Protein AF-A0A7S7YRI4-F1 (afdb_monomer)

Nearest PDB structures (foldseek):
  6cqm-assembly1_A  TM=5.040E-01  e=2.399E-02  Saccharomyces cerevisiae S288C
  6cqo-assembly4_H-2  TM=4.890E-01  e=3.607E-02  Saccharomyces cerevisiae S288C
  6lbu-assembly1_B  TM=5.220E-01  e=2.198E-01  Kluyveromyces lactis
  8pel-assembly1_H  TM=4.865E-01  e=4.425E-01  Thermochaetoides thermophila DSM 1495
  5wqv-assembly1_B  TM=5.223E-01  e=3.610E+00  Escherichia coli BW2952

Foldseek 3Di:
DDDDPDDPPPPPPPPDDPDQDKDKQPWWWWDDWAQDDPPCPQRKIWTAIPGWDDSPPFVDTRIEIETPPQPCSVVQVVQNVVCNVVVFIKMWIFDDADPVRHTYTRDMDTDD

Sequence (112 aa):
MKIKALVISSTLAICSFVTHAGSWSGTTYVKEIYAHSTNNVDGTIYFKFASMKNPYNCEQSDLIALKKSNKVFSELYSLILAAFATDQKVNYYVNGCDQHGYPELIHANVSM

Structure (mmCIF, N/CA/C/O backbone):
data_AF-A0A7S7YRI4-F1
#
_entry.id   AF-A0A7S7YRI4-F1
#
loop_
_atom_site.group_PDB
_atom_site.id
_atom_site.type_symbol
_atom_site.label_atom_id
_atom_site.label_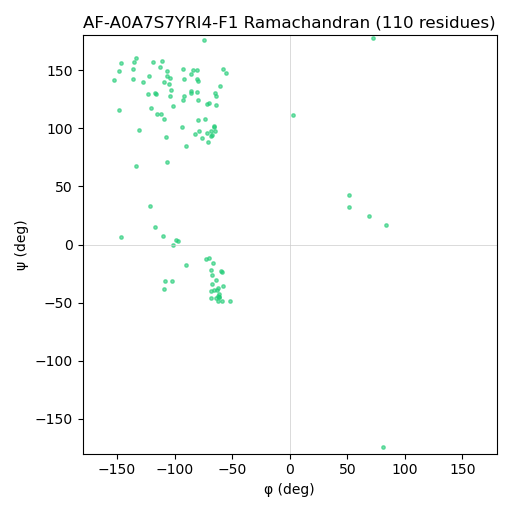alt_id
_atom_site.label_comp_id
_atom_site.label_asym_id
_atom_site.label_entity_id
_atom_site.label_seq_id
_atom_site.pdbx_PDB_ins_code
_atom_site.Cartn_x
_atom_site.Cartn_y
_atom_site.Cartn_z
_atom_site.occupancy
_atom_site.B_iso_or_equiv
_atom_site.auth_seq_id
_atom_site.auth_comp_id
_atom_site.auth_asym_id
_atom_site.auth_atom_id
_atom_site.pdbx_PDB_model_num
ATOM 1 N N . MET A 1 1 ? 0.691 -39.870 -63.206 1.00 39.78 1 MET A N 1
ATOM 2 C CA . MET A 1 1 ? 1.794 -38.996 -62.746 1.00 39.78 1 MET A CA 1
ATOM 3 C C . MET A 1 1 ? 1.229 -38.039 -61.709 1.00 39.78 1 MET A C 1
ATOM 5 O O . MET A 1 1 ? 0.192 -37.443 -61.961 1.00 39.78 1 MET A O 1
ATOM 9 N N . LYS A 1 2 ? 1.816 -38.018 -60.511 1.00 43.62 2 LYS A N 1
ATOM 10 C CA . LYS A 1 2 ? 1.320 -37.320 -59.316 1.00 43.62 2 LYS A CA 1
ATOM 11 C C . LYS A 1 2 ? 1.807 -35.870 -59.330 1.00 43.62 2 LYS A C 1
ATOM 13 O O . LYS A 1 2 ? 3.012 -35.677 -59.422 1.00 43.62 2 LYS A O 1
ATOM 18 N N . ILE A 1 3 ? 0.928 -34.890 -59.134 1.00 52.66 3 ILE A N 1
ATOM 19 C CA . ILE A 1 3 ? 1.328 -33.564 -58.640 1.00 52.66 3 ILE A CA 1
ATOM 20 C C . ILE A 1 3 ? 0.388 -33.226 -57.484 1.00 52.66 3 ILE A C 1
ATOM 22 O O . ILE A 1 3 ? -0.771 -32.874 -57.671 1.00 52.66 3 ILE A O 1
ATOM 26 N N . LYS A 1 4 ? 0.889 -33.455 -56.267 1.00 50.00 4 LYS A N 1
ATOM 27 C CA . LYS A 1 4 ? 0.252 -33.061 -55.011 1.00 50.00 4 LYS A CA 1
ATOM 28 C C . LYS A 1 4 ? 0.556 -31.574 -54.808 1.00 50.00 4 LYS A C 1
ATOM 30 O O . LYS A 1 4 ? 1.700 -31.235 -54.522 1.00 50.00 4 LYS A O 1
ATOM 35 N N . ALA A 1 5 ? -0.433 -30.701 -54.981 1.00 55.56 5 ALA A N 1
ATOM 36 C CA . ALA A 1 5 ? -0.284 -29.278 -54.691 1.00 55.56 5 ALA A CA 1
ATOM 37 C C . ALA A 1 5 ? -0.479 -29.031 -53.185 1.00 55.56 5 ALA A C 1
ATOM 39 O O . ALA A 1 5 ? -1.589 -28.984 -52.667 1.00 55.56 5 ALA A O 1
ATOM 40 N N . LEU A 1 6 ? 0.670 -29.009 -52.514 1.00 48.81 6 LEU A N 1
ATOM 41 C CA . LEU A 1 6 ? 1.052 -28.324 -51.279 1.00 48.81 6 LEU A CA 1
ATOM 42 C C . LEU A 1 6 ? -0.042 -27.502 -50.551 1.00 48.81 6 LEU A C 1
ATOM 44 O O . LEU A 1 6 ? -0.432 -26.422 -50.987 1.00 48.81 6 LEU A O 1
ATOM 48 N N . VAL A 1 7 ? -0.451 -27.981 -49.372 1.00 57.03 7 VAL A N 1
ATOM 49 C CA . VAL A 1 7 ? -1.188 -27.211 -48.357 1.00 57.03 7 VAL A CA 1
ATOM 50 C C . VAL A 1 7 ? -0.209 -26.243 -47.687 1.00 57.03 7 VAL A C 1
ATOM 52 O O . VAL A 1 7 ? 0.647 -26.673 -46.916 1.00 57.03 7 VAL A O 1
ATOM 55 N N . ILE A 1 8 ? -0.317 -24.944 -47.969 1.00 56.12 8 ILE A N 1
ATOM 56 C CA . ILE A 1 8 ? 0.407 -23.896 -47.233 1.00 56.12 8 ILE A CA 1
ATOM 57 C C . ILE A 1 8 ? -0.486 -23.470 -46.064 1.00 56.12 8 ILE A C 1
ATOM 59 O O . ILE A 1 8 ? -1.287 -22.545 -46.159 1.00 56.12 8 ILE A O 1
ATOM 63 N N . SER A 1 9 ? -0.389 -24.218 -44.965 1.00 56.66 9 SER A N 1
ATOM 64 C CA . SER A 1 9 ? -0.950 -23.837 -43.670 1.00 56.66 9 SER A CA 1
ATOM 65 C C . SER A 1 9 ? -0.040 -22.776 -43.051 1.00 56.66 9 SER A C 1
ATOM 67 O O . SER A 1 9 ? 0.938 -23.110 -42.385 1.00 56.66 9 SER A O 1
ATOM 69 N N . SER A 1 10 ? -0.332 -21.498 -43.298 1.00 59.66 10 SER A N 1
ATOM 70 C CA . SER A 1 10 ? 0.303 -20.377 -42.596 1.00 59.66 10 SER A CA 1
ATOM 71 C C . SER A 1 10 ? -0.197 -20.330 -41.153 1.00 59.66 10 SER A C 1
ATOM 73 O O . SER A 1 10 ? -1.197 -19.686 -40.841 1.00 59.66 10 SER A O 1
ATOM 75 N N . THR A 1 11 ? 0.489 -21.051 -40.270 1.00 60.38 11 THR A N 1
ATOM 76 C CA . THR A 1 11 ? 0.266 -21.033 -38.824 1.00 60.38 11 THR A CA 1
ATOM 77 C C . THR A 1 11 ? 0.694 -19.667 -38.284 1.00 60.38 11 THR A C 1
ATOM 79 O O . THR A 1 11 ? 1.879 -19.404 -38.085 1.00 60.38 11 THR A O 1
ATOM 82 N N . LEU A 1 12 ? -0.271 -18.764 -38.102 1.00 60.62 12 LEU A N 1
ATOM 83 C CA . LEU A 1 12 ? -0.068 -17.459 -37.479 1.00 60.62 12 LEU A CA 1
ATOM 84 C C . LEU A 1 12 ? 0.317 -17.695 -36.007 1.00 60.62 12 LEU A C 1
ATOM 86 O O . LEU A 1 12 ? -0.530 -18.031 -35.180 1.00 60.62 12 LEU A O 1
ATOM 90 N N . ALA A 1 13 ? 1.607 -17.590 -35.692 1.00 62.09 13 ALA A N 1
ATOM 91 C CA . ALA A 1 13 ? 2.106 -17.637 -34.324 1.00 62.09 13 ALA A CA 1
ATOM 92 C C . ALA A 1 13 ? 1.645 -16.370 -33.592 1.00 62.09 13 ALA A C 1
ATOM 94 O O . ALA A 1 13 ? 2.269 -15.313 -33.676 1.00 62.09 13 ALA A O 1
ATOM 95 N N . ILE A 1 14 ? 0.505 -16.469 -32.911 1.00 66.38 14 ILE A N 1
ATOM 96 C CA . ILE A 1 14 ? 0.019 -15.443 -31.994 1.00 66.38 14 ILE A CA 1
ATOM 97 C C . ILE A 1 14 ? 0.934 -15.506 -30.769 1.00 66.38 14 ILE A C 1
ATOM 99 O O . ILE A 1 14 ? 0.762 -16.352 -29.893 1.00 66.38 14 ILE A O 1
ATOM 103 N N . CYS A 1 15 ? 1.951 -14.646 -30.726 1.00 68.19 15 CYS A N 1
ATOM 104 C CA . CYS A 1 15 ? 2.692 -14.385 -29.499 1.00 68.19 15 CYS A CA 1
ATOM 105 C C . CYS A 1 15 ? 1.722 -13.732 -28.507 1.00 68.19 15 CYS A C 1
ATOM 107 O O . CYS A 1 15 ? 1.446 -12.536 -28.589 1.00 68.19 15 CYS A O 1
ATOM 109 N N . SER A 1 16 ? 1.152 -14.532 -27.609 1.00 62.72 16 SER A N 1
ATOM 110 C CA . SER A 1 16 ? 0.287 -14.057 -26.532 1.00 62.72 16 SER A CA 1
ATOM 111 C C . SER A 1 16 ? 1.117 -13.244 -25.542 1.00 62.72 16 SER A C 1
ATOM 113 O O . SER A 1 16 ? 1.737 -13.798 -24.636 1.00 62.72 16 SER A O 1
ATOM 115 N N . PHE A 1 17 ? 1.156 -11.923 -25.714 1.00 70.19 17 PHE A N 1
ATOM 116 C CA . PHE A 1 17 ? 1.647 -11.032 -24.670 1.00 70.19 17 PHE A CA 1
ATOM 117 C C . PHE A 1 17 ? 0.697 -11.147 -23.477 1.00 70.19 17 PHE A C 1
ATOM 119 O O . PHE A 1 17 ? -0.504 -10.907 -23.605 1.00 70.19 17 PHE A O 1
ATOM 126 N N . VAL A 1 18 ? 1.219 -11.557 -22.323 1.00 68.50 18 VAL A N 1
ATOM 127 C CA . VAL A 1 18 ? 0.463 -11.544 -21.071 1.00 68.50 18 VAL A CA 1
ATOM 128 C C . VAL A 1 18 ? 0.176 -10.089 -20.708 1.00 68.50 18 VAL A C 1
ATOM 130 O O . VAL A 1 18 ? 1.053 -9.354 -20.269 1.00 68.50 18 VAL A O 1
ATOM 133 N N . THR A 1 19 ? -1.050 -9.634 -20.952 1.00 72.00 19 THR A N 1
ATOM 134 C CA . THR A 1 19 ? -1.506 -8.333 -20.468 1.00 72.00 19 THR A CA 1
ATOM 135 C C . THR A 1 19 ? -1.867 -8.490 -18.996 1.00 72.00 19 THR A C 1
ATOM 137 O O . THR A 1 19 ? -2.955 -8.971 -18.671 1.00 72.00 19 THR A O 1
ATOM 140 N N . HIS A 1 20 ? -0.957 -8.132 -18.091 1.00 82.75 20 HIS A N 1
ATOM 141 C CA . HIS A 1 20 ? -1.286 -8.045 -16.670 1.00 82.75 20 HIS A CA 1
ATOM 142 C C . HIS A 1 20 ? -2.175 -6.824 -16.445 1.00 82.75 20 HIS A C 1
ATOM 144 O O . HIS A 1 20 ? -1.810 -5.699 -16.790 1.00 82.75 20 HIS A O 1
ATOM 150 N N . ALA A 1 21 ? -3.370 -7.063 -15.912 1.00 88.44 21 ALA A N 1
ATOM 151 C CA . ALA A 1 21 ? -4.312 -6.022 -15.539 1.00 88.44 21 ALA A CA 1
ATOM 152 C C . ALA A 1 21 ? -4.303 -5.842 -14.022 1.00 88.44 21 ALA A C 1
ATOM 154 O O . ALA A 1 21 ? -4.216 -6.817 -13.269 1.00 88.44 21 ALA A O 1
ATOM 155 N N . GLY A 1 22 ? -4.443 -4.596 -13.573 1.00 93.31 22 GLY A N 1
ATOM 156 C CA . GLY A 1 22 ? -4.636 -4.311 -12.160 1.00 93.31 22 GLY A CA 1
ATOM 157 C C . GLY A 1 22 ? -5.869 -5.009 -11.606 1.00 93.31 22 GLY A C 1
ATOM 158 O O . GLY A 1 22 ? -6.837 -5.292 -12.318 1.00 93.31 22 GLY A O 1
ATOM 159 N N . SER A 1 23 ? -5.816 -5.310 -10.315 1.00 96.00 23 SER A N 1
ATOM 160 C CA . SER A 1 23 ? -6.792 -6.169 -9.656 1.00 96.00 23 SER A CA 1
ATOM 161 C C . SER A 1 23 ? -7.219 -5.582 -8.321 1.00 96.00 23 SER A C 1
ATOM 163 O O . SER A 1 23 ? -6.410 -5.018 -7.581 1.00 96.00 23 SER A O 1
ATOM 165 N N . TRP A 1 24 ? -8.505 -5.743 -8.021 1.00 96.81 24 TRP A N 1
ATOM 166 C CA . TRP A 1 24 ? -9.065 -5.442 -6.711 1.00 96.81 24 TRP A CA 1
ATOM 167 C C . TRP A 1 24 ? -8.787 -6.588 -5.740 1.00 96.81 24 TRP A C 1
ATOM 169 O O . TRP A 1 24 ? -8.866 -7.769 -6.090 1.00 96.81 24 TRP A O 1
ATOM 179 N N . SER A 1 25 ? -8.505 -6.245 -4.488 1.00 96.19 25 SER A N 1
ATOM 180 C CA . SER A 1 25 ? -8.261 -7.216 -3.426 1.00 96.19 25 SER A CA 1
ATOM 181 C C . SER A 1 25 ? -9.496 -8.017 -3.042 1.00 96.19 25 SER A C 1
ATOM 183 O O . SER A 1 25 ? -9.358 -9.145 -2.563 1.00 96.19 25 SER A O 1
ATOM 185 N N . GLY A 1 26 ? -10.680 -7.439 -3.253 1.00 95.94 26 GLY A N 1
ATOM 186 C CA . GLY A 1 26 ? -11.863 -7.800 -2.487 1.00 95.94 26 GLY A CA 1
ATOM 187 C C . GLY A 1 26 ? -11.749 -7.265 -1.058 1.00 95.94 26 GLY A C 1
ATOM 188 O O . GLY A 1 26 ? -10.750 -6.652 -0.677 1.00 95.94 26 GLY A O 1
ATOM 189 N N . THR A 1 27 ? -12.778 -7.487 -0.253 1.00 96.69 27 THR A N 1
ATOM 190 C CA . THR A 1 27 ? -12.828 -6.980 1.120 1.00 96.69 27 THR A CA 1
ATOM 191 C C . THR A 1 27 ? -11.830 -7.717 2.025 1.00 96.69 27 THR A C 1
ATOM 193 O O . THR A 1 27 ? -11.907 -8.934 2.187 1.00 96.69 27 THR A O 1
ATOM 196 N N . THR A 1 28 ? -10.900 -6.986 2.643 1.00 97.69 28 THR A N 1
ATOM 197 C CA . THR A 1 28 ? -9.806 -7.535 3.460 1.00 97.69 28 THR A CA 1
ATOM 198 C C . THR A 1 28 ? -9.442 -6.623 4.630 1.00 97.69 28 THR A C 1
ATOM 200 O O . THR A 1 28 ? -9.645 -5.416 4.585 1.00 97.69 28 THR A O 1
ATOM 203 N N . TYR A 1 29 ? -8.856 -7.199 5.679 1.00 97.75 29 TYR A N 1
ATOM 204 C CA . TYR A 1 29 ? -8.284 -6.441 6.792 1.00 97.75 29 TYR A CA 1
ATOM 205 C C . TYR A 1 29 ? -6.890 -5.911 6.462 1.00 97.75 29 TYR A C 1
ATOM 207 O O . TYR A 1 29 ? -6.127 -6.569 5.745 1.00 97.75 29 TYR A O 1
ATOM 215 N N . VAL A 1 30 ? -6.548 -4.771 7.061 1.00 97.94 30 VAL A N 1
ATOM 216 C CA . VAL A 1 30 ? -5.169 -4.288 7.195 1.00 97.94 30 VAL A CA 1
ATOM 217 C C . VAL A 1 30 ? -4.528 -5.027 8.373 1.00 97.94 30 VAL A C 1
ATOM 219 O O . VAL A 1 30 ? -5.134 -5.147 9.433 1.00 97.94 30 VAL A O 1
ATOM 222 N N . LYS A 1 31 ? -3.333 -5.581 8.184 1.00 98.12 31 LYS A N 1
ATOM 223 C CA . LYS A 1 31 ? -2.592 -6.341 9.204 1.00 98.12 31 LYS A CA 1
ATOM 224 C C . LYS A 1 31 ? -1.385 -5.586 9.734 1.00 98.12 31 LYS A C 1
ATOM 226 O O . LYS A 1 31 ? -1.039 -5.759 10.895 1.00 98.12 31 LYS A O 1
ATOM 231 N N . GLU A 1 32 ? -0.766 -4.763 8.898 1.00 97.50 32 GLU A N 1
ATOM 232 C CA . GLU A 1 32 ? 0.428 -4.008 9.254 1.00 97.50 32 GLU A CA 1
ATOM 233 C C . GLU A 1 32 ? 0.503 -2.725 8.426 1.00 97.50 32 GLU A C 1
ATOM 235 O O . GLU A 1 32 ? 0.179 -2.733 7.234 1.00 97.50 32 GLU A O 1
ATOM 240 N N . ILE A 1 33 ? 0.954 -1.642 9.059 1.00 96.75 33 ILE A N 1
ATOM 241 C CA . ILE A 1 33 ? 1.355 -0.401 8.397 1.00 96.75 33 ILE A CA 1
ATOM 242 C C . ILE A 1 33 ? 2.851 -0.238 8.651 1.00 96.75 33 ILE A C 1
ATOM 244 O O . ILE A 1 33 ? 3.272 -0.013 9.785 1.00 96.75 33 ILE A O 1
ATOM 248 N N . TYR A 1 34 ? 3.647 -0.357 7.596 1.00 94.31 34 TYR A N 1
ATOM 249 C CA . TYR A 1 34 ? 5.099 -0.315 7.657 1.00 94.31 34 TYR A CA 1
ATOM 250 C C . TYR A 1 34 ? 5.614 1.005 7.077 1.00 94.31 34 TYR A C 1
ATOM 252 O O . TYR A 1 34 ? 5.829 1.169 5.872 1.00 94.31 34 TYR A O 1
ATOM 260 N N . ALA A 1 35 ? 5.790 1.978 7.971 1.00 89.44 35 ALA A N 1
ATOM 261 C CA . ALA A 1 35 ? 6.432 3.249 7.676 1.00 89.44 35 ALA A CA 1
ATOM 262 C C . ALA A 1 35 ? 7.925 3.150 8.011 1.00 89.44 35 ALA A C 1
ATOM 264 O O . ALA A 1 35 ? 8.324 3.245 9.170 1.00 89.44 35 ALA A O 1
ATOM 265 N N . HIS A 1 36 ? 8.760 2.958 6.994 1.00 80.62 36 HIS A N 1
ATOM 266 C CA . HIS A 1 36 ? 10.212 2.949 7.146 1.00 80.62 36 HIS A CA 1
ATOM 267 C C . HIS A 1 36 ? 10.781 4.277 6.645 1.00 80.62 36 HIS A C 1
ATOM 269 O O . HIS A 1 36 ? 10.384 4.733 5.579 1.00 80.62 36 HIS A O 1
ATOM 275 N N . SER A 1 37 ? 11.680 4.921 7.393 1.00 77.31 37 SER A N 1
ATOM 276 C CA . SER A 1 37 ? 12.283 6.208 7.002 1.00 77.31 37 SER A CA 1
ATOM 277 C C . SER A 1 37 ? 13.702 6.063 6.450 1.00 77.31 37 SER A C 1
ATOM 279 O O . SER A 1 37 ? 14.091 6.818 5.567 1.00 77.31 37 SER A O 1
ATOM 281 N N . THR A 1 38 ? 14.467 5.073 6.914 1.00 73.38 38 THR A N 1
ATOM 282 C CA . THR A 1 38 ? 15.912 4.969 6.644 1.00 73.38 38 THR A CA 1
ATOM 283 C C . THR A 1 38 ? 16.249 4.676 5.179 1.00 73.38 38 THR A C 1
ATOM 285 O O . THR A 1 38 ? 17.241 5.181 4.672 1.00 73.38 38 THR A O 1
ATOM 288 N N . ASN A 1 39 ? 15.404 3.908 4.483 1.00 66.31 39 ASN A N 1
ATOM 289 C CA . ASN A 1 39 ? 15.607 3.517 3.076 1.00 66.31 39 ASN A CA 1
ATOM 290 C C . ASN A 1 39 ? 14.509 4.056 2.146 1.00 66.31 39 ASN A C 1
ATOM 292 O O . ASN A 1 39 ? 14.332 3.568 1.035 1.00 66.31 39 ASN A O 1
ATOM 296 N N .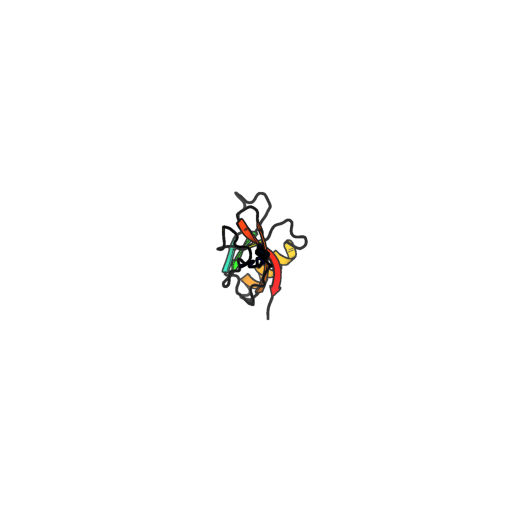 ASN A 1 40 ? 13.721 5.018 2.622 1.00 73.56 40 ASN A N 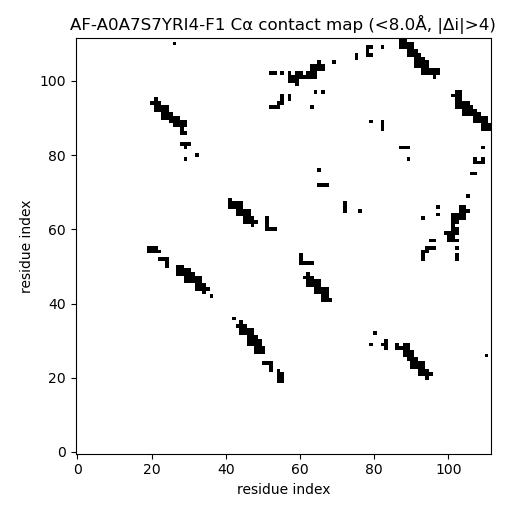1
ATOM 297 C CA . ASN A 1 40 ? 12.505 5.451 1.952 1.00 73.56 40 ASN A CA 1
ATOM 298 C C . ASN A 1 40 ? 12.687 6.816 1.298 1.00 73.56 40 ASN A C 1
ATOM 300 O O . ASN A 1 40 ? 12.161 7.830 1.758 1.00 73.56 40 ASN A O 1
ATOM 304 N N . VAL A 1 41 ? 13.476 6.817 0.228 1.00 74.25 41 VAL A N 1
ATOM 305 C CA . VAL A 1 41 ? 13.873 8.033 -0.492 1.00 74.25 41 VAL A CA 1
ATOM 306 C C . VAL A 1 41 ? 12.659 8.732 -1.122 1.00 74.25 41 VAL A C 1
ATOM 308 O O . VAL A 1 41 ? 12.598 9.959 -1.154 1.00 74.25 41 VAL A O 1
ATOM 311 N N . ASP A 1 42 ? 11.642 7.955 -1.501 1.00 81.75 42 ASP A N 1
ATOM 312 C CA . ASP A 1 42 ? 10.463 8.442 -2.226 1.00 81.75 42 ASP A CA 1
ATOM 313 C C . ASP A 1 42 ? 9.230 8.646 -1.336 1.00 81.75 42 ASP A C 1
ATOM 315 O O . ASP A 1 42 ? 8.170 9.064 -1.805 1.00 81.75 42 ASP A O 1
ATOM 319 N N . GLY A 1 43 ? 9.345 8.362 -0.036 1.00 87.25 43 GLY A N 1
ATOM 320 C CA . GLY A 1 43 ? 8.241 8.470 0.919 1.00 87.25 43 GLY A CA 1
ATOM 321 C C . GLY A 1 43 ? 7.128 7.430 0.730 1.00 87.25 43 GLY A C 1
ATOM 322 O O . GLY A 1 43 ? 5.990 7.687 1.117 1.00 87.25 43 GLY A O 1
ATOM 323 N N . THR A 1 44 ? 7.435 6.277 0.135 1.00 93.12 44 THR A N 1
ATOM 324 C CA . THR A 1 44 ? 6.541 5.123 -0.005 1.00 93.12 44 THR A CA 1
ATOM 325 C C . THR A 1 44 ? 6.192 4.524 1.353 1.00 93.12 44 THR A C 1
ATOM 327 O O . THR A 1 44 ? 7.067 4.225 2.162 1.00 93.12 44 THR A O 1
ATOM 330 N N . ILE A 1 45 ? 4.909 4.308 1.611 1.00 95.44 45 ILE A N 1
ATOM 331 C CA . ILE A 1 45 ? 4.437 3.585 2.796 1.00 95.44 45 ILE A CA 1
ATOM 332 C C . ILE A 1 45 ? 3.987 2.202 2.363 1.00 95.44 45 ILE A C 1
ATOM 334 O O . ILE A 1 45 ? 3.322 2.064 1.338 1.00 95.44 45 ILE A O 1
ATOM 338 N N . TYR A 1 46 ? 4.334 1.187 3.145 1.00 96.12 46 TYR A N 1
ATOM 339 C CA . TYR A 1 46 ? 3.995 -0.190 2.828 1.00 96.12 46 TYR A CA 1
ATOM 340 C C . TYR A 1 46 ? 2.891 -0.702 3.743 1.00 96.12 46 TYR A C 1
ATOM 342 O O . TYR A 1 46 ? 2.831 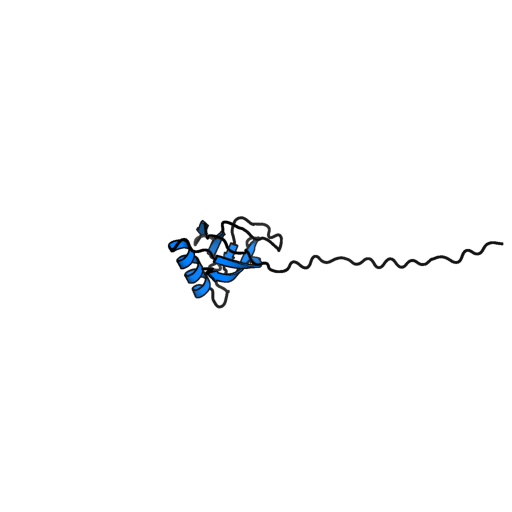-0.370 4.926 1.00 96.12 46 TYR A O 1
ATOM 350 N N . PHE A 1 47 ? 2.025 -1.540 3.192 1.00 97.75 47 PHE A N 1
ATOM 351 C CA . PHE A 1 47 ? 0.909 -2.137 3.909 1.00 97.75 47 PHE A CA 1
ATOM 352 C C . PHE A 1 47 ? 0.919 -3.647 3.749 1.00 97.75 47 PHE A C 1
ATOM 354 O O . PHE A 1 47 ? 1.115 -4.161 2.648 1.00 97.75 47 PHE A O 1
ATOM 361 N N . LYS A 1 48 ? 0.615 -4.358 4.833 1.00 98.25 48 LYS A N 1
ATOM 362 C CA . LYS A 1 48 ? 0.284 -5.780 4.784 1.00 98.25 48 LYS A CA 1
ATOM 363 C C . LYS A 1 48 ? -1.212 -5.941 4.951 1.00 98.25 48 LYS A C 1
ATOM 365 O O . LYS A 1 48 ? -1.780 -5.449 5.925 1.00 98.25 48 LYS A O 1
ATOM 370 N N . PHE A 1 49 ? -1.849 -6.663 4.042 1.00 97.94 49 PHE A N 1
ATOM 371 C CA . PHE A 1 49 ? -3.267 -7.001 4.130 1.00 97.94 49 PHE A CA 1
ATOM 372 C C . PHE A 1 49 ? -3.444 -8.498 4.384 1.00 97.94 49 PHE A C 1
ATOM 374 O O . PHE A 1 49 ? -2.563 -9.302 4.093 1.00 97.94 49 PHE A O 1
ATOM 381 N N . ALA A 1 50 ? -4.600 -8.891 4.921 1.00 97.75 50 ALA A N 1
ATOM 382 C CA . ALA A 1 50 ? -4.923 -10.306 5.120 1.00 97.75 50 ALA A CA 1
ATOM 383 C C . ALA A 1 50 ? -4.986 -11.078 3.789 1.00 97.75 50 ALA A C 1
ATOM 385 O O . ALA A 1 50 ? -4.556 -12.224 3.713 1.00 97.75 50 ALA A O 1
ATOM 386 N N . SER A 1 51 ? -5.514 -10.434 2.745 1.00 96.44 51 SER A N 1
ATOM 387 C CA . SER A 1 51 ? -5.514 -10.924 1.370 1.00 96.44 51 SER A CA 1
ATOM 388 C C . SER A 1 51 ? -4.607 -10.043 0.517 1.00 96.44 51 SER A C 1
ATOM 390 O O . SER A 1 51 ? -4.919 -8.876 0.269 1.00 96.44 51 SER A O 1
ATOM 392 N N . MET A 1 52 ? -3.497 -10.617 0.055 1.00 97.19 52 MET A N 1
ATOM 393 C CA . MET A 1 52 ? -2.505 -9.960 -0.799 1.00 97.19 52 MET A CA 1
ATOM 394 C C . MET A 1 52 ? -2.819 -10.189 -2.281 1.00 97.19 52 MET A C 1
ATOM 396 O O . MET A 1 52 ? -3.262 -11.273 -2.670 1.00 97.19 52 MET A O 1
ATOM 400 N N . LYS A 1 53 ? -2.589 -9.173 -3.120 1.00 96.62 53 LYS A N 1
ATOM 401 C CA . LYS A 1 53 ? -2.723 -9.260 -4.581 1.00 96.62 53 LYS A CA 1
ATOM 402 C C . LYS A 1 53 ? -1.419 -8.877 -5.260 1.00 96.62 53 LYS A C 1
ATOM 404 O O . LYS A 1 53 ? -0.890 -7.799 -5.018 1.00 96.62 53 LYS A O 1
ATOM 409 N N . ASN A 1 54 ? -0.970 -9.738 -6.168 1.00 96.31 54 ASN A N 1
ATOM 410 C CA . ASN A 1 54 ? 0.175 -9.491 -7.035 1.00 96.31 54 ASN A CA 1
ATOM 411 C C . ASN A 1 54 ? -0.159 -9.875 -8.491 1.00 96.31 54 ASN A C 1
ATOM 413 O O . ASN A 1 54 ? 0.356 -10.865 -9.006 1.00 96.31 54 ASN A O 1
ATOM 417 N N . PRO A 1 55 ? -1.074 -9.153 -9.162 1.00 95.38 55 PRO A N 1
ATOM 418 C CA . PRO A 1 55 ? -1.494 -9.504 -10.515 1.00 95.38 55 PRO A CA 1
ATOM 419 C C . PRO A 1 55 ? -0.426 -9.205 -11.574 1.00 95.38 55 PRO A C 1
ATOM 421 O O . PRO A 1 55 ? -0.575 -9.676 -12.69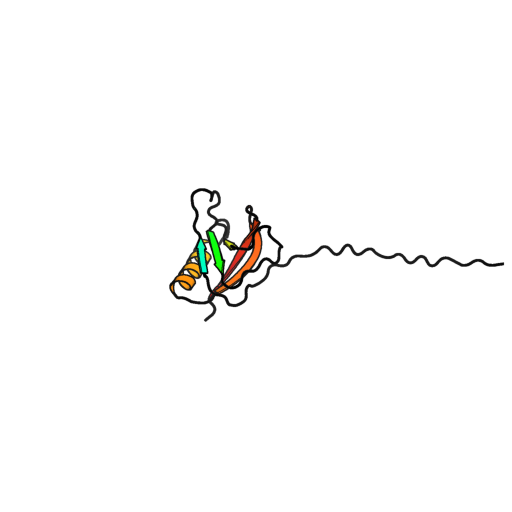1 1.00 95.38 55 PRO A O 1
ATOM 424 N N . TYR A 1 56 ? 0.628 -8.448 -11.241 1.00 94.62 56 TYR A N 1
ATOM 425 C CA . TYR A 1 56 ? 1.745 -8.114 -12.135 1.00 94.62 56 TYR A CA 1
ATOM 426 C C . TYR A 1 56 ? 2.971 -9.019 -11.944 1.00 94.62 56 TYR A C 1
ATOM 428 O O . TYR A 1 56 ? 3.978 -8.804 -12.611 1.00 94.62 56 TYR A O 1
ATOM 436 N N . ASN A 1 57 ? 2.897 -10.030 -11.066 1.00 95.19 57 ASN A N 1
ATOM 437 C CA . ASN A 1 57 ? 4.037 -10.877 -10.695 1.00 95.19 57 ASN A CA 1
ATOM 438 C C . ASN A 1 57 ? 5.272 -10.058 -10.270 1.00 95.19 57 ASN A C 1
ATOM 440 O O . ASN A 1 57 ? 6.395 -10.370 -10.661 1.00 95.19 57 ASN A O 1
ATOM 444 N N . CYS A 1 58 ? 5.053 -9.004 -9.483 1.00 95.69 58 CYS A N 1
ATOM 445 C CA . CYS A 1 58 ? 6.114 -8.230 -8.857 1.00 95.69 58 CYS A CA 1
ATOM 446 C C . CYS A 1 58 ? 7.020 -9.148 -8.021 1.00 95.69 58 CYS A C 1
ATOM 448 O O . CYS A 1 58 ? 6.545 -10.148 -7.474 1.00 95.69 58 CYS A O 1
ATOM 450 N N . GLU A 1 59 ? 8.311 -8.821 -7.945 1.00 96.75 59 GLU A N 1
ATOM 451 C CA . GLU A 1 59 ? 9.334 -9.654 -7.294 1.00 96.75 59 GLU A CA 1
ATOM 452 C C . GLU A 1 59 ? 9.021 -9.930 -5.819 1.00 96.75 59 GLU A C 1
ATOM 454 O O . GLU A 1 59 ? 9.268 -11.027 -5.320 1.00 96.75 59 GLU A O 1
ATOM 459 N N . GLN A 1 60 ? 8.444 -8.938 -5.145 1.00 95.31 60 GLN A N 1
ATOM 460 C CA . GLN A 1 60 ? 7.981 -8.999 -3.769 1.00 95.31 60 GLN A CA 1
ATOM 461 C C . GLN A 1 60 ? 6.451 -9.058 -3.733 1.00 95.31 60 GLN A C 1
ATOM 463 O O . GLN A 1 60 ? 5.761 -8.519 -4.600 1.00 95.31 60 GLN A O 1
ATOM 468 N N . SER A 1 61 ? 5.889 -9.719 -2.721 1.00 95.81 61 SER A N 1
ATOM 469 C CA . SER A 1 61 ? 4.431 -9.907 -2.613 1.00 95.81 61 SER A CA 1
ATOM 470 C C . SER A 1 61 ? 3.892 -9.933 -1.182 1.00 95.81 61 SER A C 1
ATOM 472 O O . SER A 1 61 ? 2.724 -10.252 -0.962 1.00 95.81 61 SER A O 1
ATOM 474 N N . ASP A 1 62 ? 4.739 -9.657 -0.200 1.00 96.19 62 ASP A N 1
ATOM 475 C CA . ASP A 1 62 ? 4.434 -9.651 1.232 1.00 96.19 62 ASP A CA 1
ATOM 476 C C . ASP A 1 62 ? 3.950 -8.285 1.739 1.00 96.19 62 ASP A C 1
ATOM 478 O O . ASP A 1 62 ? 3.276 -8.227 2.770 1.00 96.19 62 ASP A O 1
ATOM 482 N N . LEU A 1 63 ? 4.203 -7.219 0.975 1.00 97.06 63 LEU A N 1
ATOM 483 C CA . LEU A 1 63 ? 3.713 -5.864 1.217 1.00 97.06 63 LEU A CA 1
ATOM 484 C C . LEU A 1 63 ? 3.139 -5.236 -0.061 1.00 97.06 63 LEU A C 1
ATOM 486 O O . LEU A 1 63 ? 3.432 -5.671 -1.170 1.00 97.06 63 LEU A O 1
ATOM 490 N N . ILE A 1 64 ? 2.314 -4.204 0.107 1.00 97.81 64 ILE A N 1
ATOM 491 C CA . ILE A 1 64 ? 1.766 -3.366 -0.963 1.00 97.81 64 ILE A CA 1
ATOM 492 C C . ILE A 1 64 ? 2.265 -1.934 -0.761 1.00 97.81 64 ILE A C 1
ATOM 494 O O . ILE A 1 64 ? 2.136 -1.387 0.335 1.00 97.81 64 ILE A O 1
ATOM 498 N N . ALA A 1 65 ? 2.799 -1.320 -1.811 1.00 96.75 65 ALA A N 1
ATOM 499 C CA . ALA A 1 65 ? 3.413 0.001 -1.780 1.00 96.75 65 ALA A CA 1
ATOM 500 C C . ALA A 1 65 ? 2.411 1.119 -2.110 1.00 96.75 65 ALA A C 1
ATOM 502 O O . ALA A 1 65 ? 1.776 1.103 -3.159 1.00 96.75 65 ALA A O 1
ATOM 503 N N . LEU A 1 66 ? 2.314 2.142 -1.264 1.00 97.25 66 LEU A N 1
ATOM 504 C CA . LEU A 1 66 ? 1.648 3.410 -1.562 1.00 97.25 66 LEU A CA 1
ATOM 505 C C . LEU A 1 66 ? 2.709 4.498 -1.712 1.00 97.25 66 LEU A C 1
ATOM 507 O O . LEU A 1 66 ? 3.307 4.937 -0.731 1.00 97.25 66 LEU A O 1
ATOM 511 N N . LYS A 1 67 ? 2.937 4.947 -2.943 1.00 94.69 67 LYS A N 1
ATOM 512 C CA . LYS A 1 67 ? 3.951 5.963 -3.248 1.00 94.69 67 LYS A CA 1
ATOM 513 C C . LYS A 1 67 ? 3.448 7.362 -2.936 1.00 94.69 67 LYS A C 1
ATOM 515 O O . LYS A 1 67 ? 2.325 7.716 -3.296 1.00 94.69 67 LYS A O 1
ATOM 520 N N . LYS A 1 68 ? 4.326 8.204 -2.390 1.00 93.06 68 LYS A N 1
ATOM 521 C CA . LYS A 1 68 ? 4.040 9.624 -2.121 1.00 93.06 68 LYS A CA 1
ATOM 522 C C . LYS A 1 68 ? 3.681 10.429 -3.373 1.00 93.06 68 LYS A C 1
ATOM 524 O O . LYS A 1 68 ? 3.018 11.453 -3.272 1.00 93.06 68 LYS A O 1
ATOM 529 N N . SER A 1 69 ? 4.092 9.959 -4.552 1.00 93.25 69 SER A N 1
ATOM 530 C CA . SER A 1 69 ? 3.727 10.542 -5.848 1.00 93.25 69 SER A CA 1
ATOM 531 C C . SER A 1 69 ? 2.254 10.341 -6.228 1.00 93.25 69 SER A C 1
ATOM 533 O O . SER A 1 69 ? 1.794 10.941 -7.200 1.00 93.25 69 SER A O 1
ATOM 535 N N . ASN A 1 70 ? 1.505 9.492 -5.514 1.00 94.88 70 ASN A N 1
ATOM 536 C CA . ASN A 1 70 ? 0.067 9.360 -5.719 1.00 94.88 70 ASN A CA 1
ATOM 537 C C . ASN A 1 70 ? -0.621 10.690 -5.357 1.00 94.88 70 ASN A C 1
ATOM 539 O O . ASN A 1 70 ? -0.422 11.231 -4.270 1.00 94.88 70 ASN A O 1
ATOM 543 N N . LYS A 1 71 ? -1.449 11.217 -6.269 1.00 96.44 71 LYS A N 1
ATOM 544 C CA . LYS A 1 71 ? -2.102 12.532 -6.123 1.00 96.44 71 LYS A CA 1
ATOM 545 C C . LYS A 1 71 ? -2.980 12.653 -4.873 1.00 96.44 71 LYS A C 1
ATOM 547 O O . LYS A 1 71 ? -3.222 13.770 -4.438 1.00 96.44 71 LYS A O 1
ATOM 552 N N . VAL A 1 72 ? -3.451 11.527 -4.338 1.00 96.19 72 VAL A N 1
ATOM 553 C CA . VAL A 1 72 ? -4.301 11.439 -3.139 1.00 96.19 72 VAL A CA 1
ATOM 554 C C . VAL A 1 72 ? -3.646 10.584 -2.049 1.00 96.19 72 VAL A C 1
ATOM 556 O O . VAL A 1 72 ? -4.304 9.842 -1.319 1.00 96.19 72 VAL A O 1
ATOM 559 N N . PHE A 1 73 ? -2.313 10.625 -1.976 1.00 96.00 73 PHE A N 1
ATOM 560 C CA . PHE A 1 73 ? -1.528 9.852 -1.016 1.00 96.00 73 PHE A CA 1
ATOM 561 C C . PHE A 1 73 ? -2.010 10.043 0.430 1.00 96.00 73 PHE A C 1
ATOM 563 O O . PHE A 1 73 ? -2.220 9.061 1.139 1.00 96.00 73 PHE A O 1
ATOM 570 N N . SER A 1 74 ? -2.202 11.293 0.863 1.00 96.50 74 SER A N 1
ATOM 571 C CA . SER A 1 74 ? -2.574 11.618 2.246 1.00 96.50 74 SER A CA 1
ATOM 572 C C . SER A 1 74 ? -3.963 11.090 2.603 1.00 96.50 74 SER A C 1
ATOM 574 O O . SER A 1 74 ? -4.173 10.588 3.708 1.00 96.50 74 SER A O 1
ATOM 576 N N . GLU A 1 75 ? -4.903 11.167 1.664 1.00 97.88 75 GLU A N 1
ATOM 577 C CA . GLU A 1 75 ? -6.268 10.672 1.797 1.00 97.88 75 GLU A CA 1
ATOM 578 C C . GLU A 1 75 ? -6.289 9.143 1.867 1.00 97.88 75 GLU A C 1
ATOM 580 O O . GLU A 1 75 ? -6.925 8.583 2.757 1.00 97.88 75 GLU A O 1
ATOM 585 N N . LEU A 1 76 ? -5.546 8.463 0.985 1.00 97.94 76 LEU A N 1
ATOM 586 C CA . LEU A 1 76 ? -5.427 7.003 0.992 1.00 97.94 76 LEU A CA 1
ATOM 587 C C . LEU A 1 76 ? -4.761 6.496 2.271 1.00 97.94 76 LEU A C 1
ATOM 589 O O . LEU A 1 76 ? -5.273 5.571 2.901 1.00 97.94 76 LEU A O 1
ATOM 593 N N . TYR A 1 77 ? -3.655 7.118 2.685 1.00 97.19 77 TYR A N 1
ATOM 594 C CA . TYR A 1 77 ? -2.978 6.770 3.930 1.00 97.19 77 TYR A CA 1
ATOM 595 C C . TYR A 1 77 ? -3.913 6.939 5.132 1.00 97.19 77 TYR A C 1
ATOM 597 O O . TYR A 1 77 ? -4.059 6.014 5.927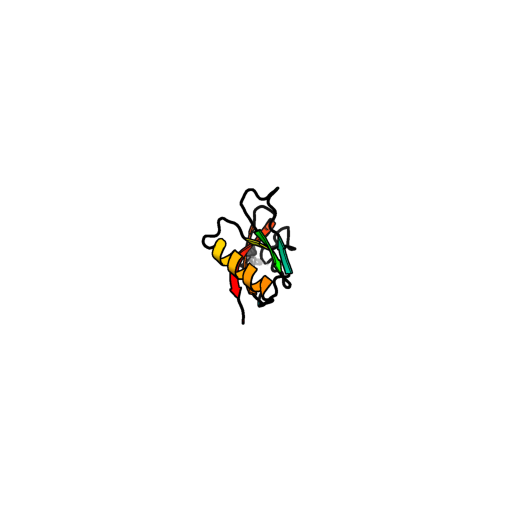 1.00 97.19 77 TYR A O 1
ATOM 605 N N . SER A 1 78 ? -4.595 8.085 5.238 1.00 97.88 78 SER A N 1
ATOM 606 C CA . SER A 1 78 ? -5.515 8.366 6.349 1.00 97.88 78 SER A CA 1
ATOM 607 C C . SER A 1 78 ? -6.704 7.405 6.372 1.00 97.88 78 SER A C 1
ATOM 609 O O . SER A 1 78 ? -7.094 6.946 7.443 1.00 97.88 78 SER A O 1
ATOM 611 N N . LEU A 1 79 ? -7.250 7.054 5.204 1.00 97.56 79 LEU A N 1
ATOM 612 C CA . LEU A 1 79 ? -8.339 6.086 5.075 1.00 97.56 79 LEU A CA 1
ATOM 613 C C . LEU A 1 79 ? -7.918 4.695 5.561 1.00 97.56 79 LEU A C 1
ATOM 615 O O . LEU A 1 79 ? -8.630 4.077 6.351 1.00 97.56 79 LEU A O 1
ATOM 619 N N . ILE A 1 80 ? -6.756 4.209 5.118 1.00 97.69 80 ILE A N 1
ATOM 620 C CA . ILE A 1 80 ? -6.248 2.886 5.505 1.00 97.69 80 ILE A CA 1
ATOM 621 C C . ILE A 1 80 ? -5.863 2.872 6.988 1.00 97.69 80 ILE A C 1
ATOM 623 O O . ILE A 1 80 ? -6.159 1.902 7.685 1.00 97.69 80 ILE A O 1
ATOM 627 N N . LEU A 1 81 ? -5.255 3.950 7.490 1.00 97.81 81 LEU A N 1
ATOM 628 C CA . LEU A 1 81 ? -4.912 4.101 8.902 1.00 97.81 81 LEU A CA 1
ATOM 629 C C . LEU A 1 81 ? -6.161 4.082 9.790 1.00 97.81 81 LEU A C 1
ATOM 631 O O . LEU A 1 81 ? -6.179 3.380 10.799 1.00 97.81 81 LEU A O 1
ATOM 635 N N . ALA A 1 82 ? -7.211 4.813 9.408 1.00 97.88 82 ALA A N 1
ATOM 636 C CA . ALA A 1 82 ? -8.479 4.807 10.129 1.00 97.88 82 ALA A CA 1
ATOM 637 C C . ALA A 1 82 ? -9.118 3.414 10.127 1.00 97.88 82 ALA A C 1
ATOM 639 O O . ALA A 1 82 ? -9.553 2.943 11.178 1.00 97.88 82 ALA A O 1
ATOM 640 N N . ALA A 1 83 ? -9.121 2.728 8.980 1.00 97.25 83 ALA A N 1
ATOM 641 C CA . ALA A 1 83 ? -9.634 1.366 8.882 1.00 97.25 83 ALA A CA 1
ATOM 642 C C . ALA A 1 83 ? -8.847 0.383 9.764 1.00 97.25 83 ALA A C 1
ATOM 644 O O . ALA A 1 83 ? -9.446 -0.411 10.482 1.00 97.25 83 ALA A O 1
ATOM 645 N N . PHE A 1 84 ? -7.513 0.480 9.782 1.00 97.50 84 PHE A N 1
ATOM 646 C CA . PHE A 1 84 ? -6.658 -0.320 10.661 1.00 97.50 84 PHE A CA 1
ATOM 647 C C . PHE A 1 84 ? -6.948 -0.060 12.146 1.00 97.50 84 PHE A C 1
ATOM 649 O O . PHE A 1 84 ? -7.099 -1.001 12.918 1.00 97.50 84 PHE A O 1
ATOM 656 N N . ALA A 1 85 ? -7.081 1.209 12.542 1.00 97.81 85 ALA A N 1
ATOM 657 C CA . ALA A 1 85 ? -7.349 1.595 13.928 1.00 97.81 85 ALA A CA 1
ATOM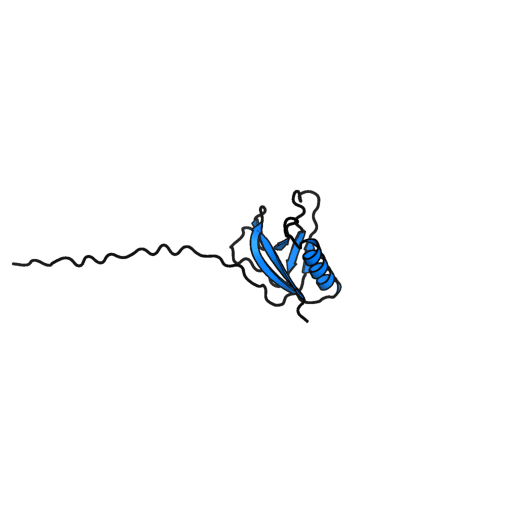 658 C C . ALA A 1 85 ? -8.752 1.196 14.424 1.00 97.81 85 ALA A C 1
ATOM 660 O O . ALA A 1 85 ? -8.970 1.099 15.630 1.00 97.81 85 ALA A O 1
ATOM 661 N N . THR A 1 86 ? -9.702 0.982 13.511 1.00 96.88 86 THR A N 1
ATOM 662 C CA . THR A 1 86 ? -11.106 0.660 13.821 1.00 96.88 86 THR A CA 1
ATOM 663 C 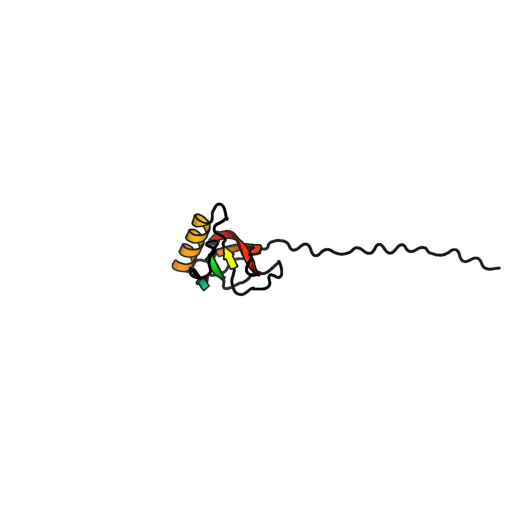C . THR A 1 86 ? -11.491 -0.779 13.479 1.00 96.88 86 THR A C 1
ATOM 665 O O . THR A 1 86 ? -12.666 -1.127 13.565 1.00 96.88 86 THR A O 1
ATOM 668 N N . ASP A 1 87 ? -10.519 -1.613 13.092 1.00 95.25 87 ASP A N 1
ATOM 669 C CA . ASP A 1 87 ? -10.726 -2.983 12.600 1.00 95.25 87 ASP A CA 1
ATOM 670 C C . ASP A 1 87 ? -11.771 -3.072 11.465 1.00 95.25 87 ASP A C 1
ATOM 672 O O . ASP A 1 87 ? -12.503 -4.052 11.312 1.00 95.25 87 ASP A O 1
ATOM 676 N N . GLN A 1 88 ? -11.855 -2.025 10.641 1.00 97.19 88 GLN A N 1
ATOM 677 C CA . GLN A 1 88 ? -12.695 -2.015 9.450 1.00 97.19 88 GLN A CA 1
ATOM 678 C C . GLN A 1 88 ? -11.976 -2.663 8.269 1.00 97.19 88 GLN A C 1
ATOM 680 O O . GLN A 1 88 ? -10.750 -2.619 8.123 1.00 97.19 88 GLN A O 1
ATOM 685 N N . LYS A 1 89 ? -12.767 -3.265 7.380 1.00 97.94 89 LYS A N 1
ATOM 686 C CA . LYS A 1 89 ? -12.246 -3.881 6.164 1.00 97.94 89 LYS A CA 1
ATOM 687 C C . LYS 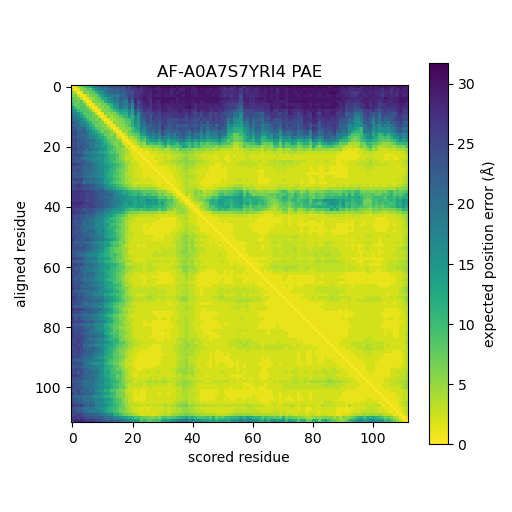A 1 89 ? -12.108 -2.842 5.055 1.00 97.94 89 LYS A C 1
ATOM 689 O O . LYS A 1 89 ? -12.926 -1.935 4.909 1.00 97.94 89 LYS A O 1
ATOM 694 N N . VAL A 1 90 ? -11.100 -3.033 4.218 1.00 97.88 90 VAL A N 1
ATOM 695 C CA . VAL A 1 90 ? -10.849 -2.222 3.027 1.00 97.88 90 VAL A CA 1
ATOM 696 C C . VAL A 1 90 ? -10.906 -3.077 1.770 1.00 97.88 90 VAL A C 1
ATOM 698 O O . VAL A 1 90 ? -10.695 -4.289 1.811 1.00 97.88 90 VAL A O 1
ATOM 701 N N . ASN A 1 91 ? -11.162 -2.439 0.638 1.00 97.69 91 ASN A N 1
ATOM 702 C CA . ASN A 1 91 ? -10.935 -3.007 -0.682 1.00 97.69 91 ASN A CA 1
ATOM 703 C C . ASN A 1 91 ? -9.945 -2.099 -1.414 1.00 97.69 91 ASN A C 1
ATOM 705 O O . ASN A 1 91 ? -10.230 -0.919 -1.627 1.00 97.69 91 ASN A O 1
ATOM 709 N N . TYR A 1 92 ? -8.777 -2.634 -1.762 1.00 97.44 92 TYR A N 1
ATOM 710 C CA . TYR A 1 92 ? -7.703 -1.894 -2.415 1.00 97.44 92 TYR A CA 1
ATOM 711 C C . TYR A 1 92 ? -7.485 -2.388 -3.845 1.00 97.44 92 TYR A C 1
ATOM 713 O O . TYR A 1 92 ? -7.766 -3.540 -4.179 1.00 97.44 92 TYR A O 1
ATOM 721 N N . TYR A 1 93 ? -6.981 -1.505 -4.698 1.00 97.56 93 TYR A N 1
ATOM 722 C CA . TYR A 1 93 ? -6.637 -1.802 -6.081 1.00 97.56 93 TYR A CA 1
ATOM 723 C C . TYR A 1 93 ? -5.142 -1.639 -6.287 1.00 97.56 93 TYR A C 1
ATOM 725 O O . TYR A 1 93 ? -4.585 -0.584 -5.959 1.00 97.56 93 TYR A O 1
ATOM 733 N N . VAL A 1 94 ? -4.523 -2.663 -6.870 1.00 97.69 94 VAL A N 1
ATOM 734 C CA . VAL A 1 94 ? -3.113 -2.626 -7.259 1.00 97.69 94 VAL A CA 1
ATOM 735 C C . VAL A 1 94 ? -2.952 -2.567 -8.764 1.00 97.69 94 VAL A C 1
ATOM 737 O O . VAL A 1 94 ? -3.664 -3.259 -9.498 1.00 97.69 94 VAL A O 1
ATOM 740 N N . ASN A 1 95 ? -1.999 -1.758 -9.217 1.00 96.75 95 ASN A N 1
ATOM 741 C CA . ASN A 1 95 ? -1.639 -1.648 -10.622 1.00 96.75 95 ASN A CA 1
ATOM 742 C C . ASN A 1 95 ? -0.151 -1.326 -10.777 1.00 96.75 95 ASN A C 1
ATOM 744 O O . ASN A 1 95 ? 0.292 -0.247 -10.397 1.00 96.75 95 ASN A O 1
ATOM 748 N N . GLY A 1 96 ? 0.588 -2.260 -11.370 1.00 95.81 96 GLY A N 1
ATOM 749 C CA . GLY A 1 96 ? 2.033 -2.177 -11.520 1.00 95.81 96 GLY A CA 1
ATOM 750 C C . GLY A 1 96 ? 2.797 -2.587 -10.263 1.00 95.81 96 GLY A C 1
ATOM 751 O O . GLY A 1 96 ? 2.227 -3.068 -9.279 1.00 95.81 96 GLY A O 1
ATOM 752 N N . CYS A 1 97 ? 4.109 -2.395 -10.342 1.00 95.25 97 CYS A N 1
ATOM 753 C CA . CYS A 1 97 ? 5.060 -2.642 -9.271 1.00 95.25 97 CYS A CA 1
ATOM 754 C C . CYS A 1 97 ? 5.808 -1.342 -8.971 1.00 95.25 97 CYS A C 1
ATOM 756 O O . CYS A 1 97 ? 6.093 -0.560 -9.883 1.00 95.25 97 CYS A O 1
ATOM 758 N N . ASP A 1 98 ? 6.137 -1.117 -7.707 1.00 93.44 98 ASP A N 1
ATOM 759 C CA . ASP A 1 98 ? 7.018 -0.036 -7.312 1.00 93.44 98 ASP A CA 1
ATOM 760 C C . ASP A 1 98 ? 8.480 -0.355 -7.673 1.00 93.44 98 ASP A C 1
ATOM 762 O O . ASP A 1 98 ? 8.821 -1.433 -8.166 1.00 93.44 98 ASP A O 1
ATOM 766 N N . GLN A 1 99 ? 9.368 0.604 -7.425 1.00 90.69 99 GLN A N 1
ATOM 767 C CA . GLN A 1 99 ? 10.793 0.467 -7.737 1.00 90.69 99 GLN A CA 1
ATOM 768 C C . GLN A 1 99 ? 11.522 -0.601 -6.906 1.00 90.69 99 GLN A C 1
ATOM 770 O O . GLN A 1 99 ? 12.639 -0.978 -7.249 1.00 90.69 99 GLN A O 1
ATOM 775 N N . HIS A 1 100 ? 10.924 -1.050 -5.801 1.00 90.88 100 HIS A N 1
ATOM 776 C CA . HIS A 1 100 ? 11.467 -2.083 -4.925 1.00 90.88 100 HIS A CA 1
ATOM 777 C C . HIS A 1 100 ? 10.847 -3.458 -5.211 1.00 90.88 100 HIS A C 1
ATOM 779 O O . HIS A 1 100 ? 11.151 -4.426 -4.515 1.00 90.88 100 HIS A O 1
ATOM 785 N N . GLY A 1 101 ? 9.997 -3.549 -6.238 1.00 94.00 101 GLY A N 1
ATOM 786 C CA . GLY A 1 101 ? 9.387 -4.789 -6.685 1.00 94.00 101 GLY A CA 1
ATOM 787 C C . GLY A 1 101 ? 8.136 -5.194 -5.907 1.00 94.00 101 GLY A C 1
ATOM 788 O O . GLY A 1 101 ? 7.741 -6.347 -6.021 1.00 94.00 101 GLY A O 1
ATOM 789 N N . TYR A 1 102 ? 7.495 -4.303 -5.148 1.00 95.50 102 TYR A N 1
ATOM 790 C CA . TYR A 1 102 ? 6.209 -4.557 -4.483 1.00 95.50 102 TYR A CA 1
ATOM 791 C C . TYR A 1 102 ? 5.028 -4.100 -5.352 1.00 95.50 102 TYR A C 1
ATOM 793 O O . TYR A 1 102 ? 5.161 -3.123 -6.085 1.00 95.50 102 TYR A O 1
ATOM 801 N N . PRO A 1 103 ? 3.837 -4.718 -5.261 1.00 97.38 103 PRO A N 1
ATOM 802 C CA . PRO A 1 103 ? 2.649 -4.233 -5.960 1.00 97.38 103 PRO A CA 1
ATOM 803 C C . PRO A 1 103 ? 2.264 -2.814 -5.522 1.00 97.38 103 PRO A C 1
ATOM 805 O O . PRO A 1 103 ? 2.239 -2.513 -4.327 1.00 97.38 103 PRO A O 1
ATOM 808 N N . GLU A 1 104 ? 1.923 -1.950 -6.479 1.00 96.88 104 GLU A N 1
ATOM 809 C CA . GLU A 1 104 ? 1.620 -0.536 -6.221 1.00 96.88 104 GLU A CA 1
ATOM 810 C C . GLU A 1 104 ? 0.115 -0.306 -5.994 1.00 96.88 104 GLU A C 1
ATOM 812 O O . GLU A 1 104 ? -0.710 -0.637 -6.847 1.00 96.88 104 GLU A O 1
ATOM 817 N N . LEU A 1 105 ? -0.253 0.288 -4.854 1.00 97.81 105 LEU A N 1
ATOM 818 C CA . LEU A 1 105 ? -1.615 0.693 -4.503 1.00 97.81 105 LEU A CA 1
ATOM 819 C C . LEU A 1 105 ? -1.985 2.009 -5.185 1.00 97.81 105 LEU A C 1
ATOM 821 O O . LEU A 1 105 ? -1.354 3.046 -4.964 1.00 97.81 105 LEU A O 1
ATOM 825 N N . ILE A 1 106 ? -3.085 1.985 -5.937 1.00 96.94 106 ILE A N 1
ATOM 826 C CA . ILE A 1 106 ? -3.604 3.170 -6.634 1.00 96.94 106 ILE A CA 1
ATOM 827 C C . ILE A 1 106 ? -4.903 3.679 -6.007 1.00 96.94 106 ILE A C 1
ATOM 829 O O . ILE A 1 106 ? -5.105 4.890 -5.908 1.00 96.94 106 ILE A O 1
ATOM 833 N N . HIS A 1 107 ? -5.775 2.767 -5.567 1.00 94.44 107 HIS A N 1
ATOM 834 C CA . HIS A 1 107 ? -7.086 3.093 -5.003 1.00 94.44 107 HIS A CA 1
ATOM 835 C C . HIS A 1 107 ? -7.368 2.266 -3.751 1.00 94.44 107 HIS A C 1
ATOM 837 O O . HIS A 1 107 ? -6.930 1.121 -3.644 1.00 94.44 107 HIS A O 1
ATOM 843 N N . ALA A 1 108 ? -8.165 2.819 -2.839 1.00 97.12 108 ALA A N 1
ATOM 844 C CA . ALA A 1 108 ? -8.738 2.086 -1.720 1.00 97.12 108 ALA A CA 1
ATOM 845 C C . ALA A 1 108 ? -10.107 2.664 -1.346 1.00 97.12 108 ALA A C 1
ATOM 847 O O . ALA A 1 108 ? -10.353 3.859 -1.507 1.00 97.12 108 ALA A O 1
ATOM 848 N N . ASN A 1 109 ? -10.990 1.813 -0.835 1.00 96.56 109 ASN A N 1
ATOM 849 C CA . ASN A 1 109 ? -12.221 2.214 -0.162 1.00 96.56 109 ASN A CA 1
ATOM 850 C C . ASN A 1 109 ? -12.406 1.400 1.121 1.00 96.56 109 ASN A C 1
ATOM 852 O O . ASN A 1 109 ? -11.861 0.302 1.256 1.00 96.56 109 ASN A O 1
ATOM 856 N N . VAL A 1 110 ? -13.185 1.946 2.052 1.00 94.62 110 VAL A N 1
ATOM 857 C CA . VAL A 1 110 ? -13.669 1.210 3.222 1.00 94.62 110 VAL A CA 1
ATOM 858 C C . VAL A 1 110 ? -14.944 0.481 2.822 1.00 94.62 110 VAL A C 1
ATOM 860 O O . VAL A 1 110 ? -15.837 1.072 2.217 1.00 94.62 110 VAL A O 1
ATOM 863 N N . SER A 1 111 ? -15.023 -0.803 3.151 1.00 81.25 111 SER A N 1
ATOM 864 C CA . SER A 1 111 ? -16.240 -1.594 2.994 1.00 81.25 111 SER A CA 1
ATOM 865 C C . SER A 1 111 ? -16.905 -1.724 4.363 1.00 81.25 111 SER A C 1
ATOM 867 O O . SER A 1 111 ? -16.283 -2.251 5.287 1.00 81.25 111 SER A O 1
ATOM 869 N N . MET A 1 112 ? -18.134 -1.216 4.484 1.00 64.19 112 MET A N 1
ATOM 870 C CA . MET A 1 112 ? -18.983 -1.386 5.671 1.00 64.19 112 MET A CA 1
ATOM 871 C C . MET A 1 112 ? -19.719 -2.723 5.627 1.00 64.19 112 MET A C 1
ATOM 873 O O . MET A 1 112 ? -20.115 -3.131 4.510 1.00 64.19 112 MET A O 1
#

Radius of gyration: 21.64 Å; Cα contacts (8 Å, |Δi|>4): 210; chains: 1; bounding box: 35×52×77 Å

Organism: NCBI:txid43658

pLDDT: mean 87.84, std 15.14, range [39.78, 98.25]

Mean predicted aligned error: 8.07 Å

Solvent-accessible surface area (backbone atoms only — not comparable to full-atom values): 6739 Å² total; per-residue (Å²): 138,90,81,84,84,76,84,84,77,83,77,78,81,75,80,79,73,83,79,65,57,63,46,70,52,48,83,28,41,62,73,46,79,50,79,57,72,93,86,35,90,67,57,43,36,32,35,27,46,74,57,72,68,56,64,66,69,36,85,36,67,78,43,34,32,35,45,51,83,44,95,56,36,70,59,53,51,51,52,54,50,51,26,48,77,65,76,35,32,31,33,41,30,34,54,57,55,44,98,85,23,22,21,17,51,78,49,73,45,79,54,132

Secondary structure (DSSP, 8-state):
-------------------PPPEE--SB-EEEEE---TT-TT--EEEEESS---TT--S--SSEEE-TTSTTHHHHHHHHHHHHHTT-EEEEEEEEE-TTSPEEEEEEEEE-